Protein AF-A0A2E6TGK1-F1 (afdb_monomer)

Sequence (78 aa):
DNSLVTYGAGLGDGATHQYFDLPMIVAGKGQGQIKQGRFIKCKSGTLNSNLWLTLANLMGLDIDSFADSNGVISDLWT

Secondary structure (DSSP, 8-state):
----EEEE-S-SBTTTTB-SS--EEEES-TTTTB--S----PPTT--HHHHHHHHHHHTT---S-STT--S--GGGB-

pLDDT: mean 94.41, std 3.64, range [72.12, 98.44]

Foldseek 3Di:
DQDKDKDWDCAPDPVVRHRPPTDMDIDDCNVVFFDDDDDDDDDGPQHPQQDVVQVCVSVVDDDPGDDPHPHHPNNRTD

Structure (mmCIF, N/CA/C/O backbone):
data_AF-A0A2E6TGK1-F1
#
_entry.id   AF-A0A2E6TGK1-F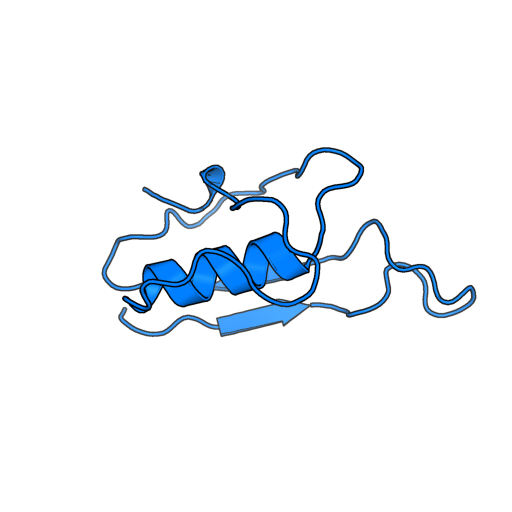1
#
loop_
_atom_site.group_PDB
_atom_site.id
_atom_site.type_symbol
_atom_site.label_atom_id
_atom_site.label_alt_id
_atom_site.label_comp_id
_atom_site.label_asym_id
_atom_site.label_entity_id
_atom_site.label_seq_id
_atom_site.pdbx_PDB_ins_code
_atom_site.Cartn_x
_atom_site.Cartn_y
_atom_site.Cartn_z
_atom_site.occupancy
_atom_site.B_iso_or_equiv
_atom_site.auth_seq_id
_atom_site.auth_comp_id
_atom_site.auth_asym_id
_atom_site.auth_atom_id
_atom_site.pdbx_PDB_model_num
ATOM 1 N N . ASP A 1 1 ? -15.352 9.806 8.960 1.00 72.12 1 ASP A N 1
ATOM 2 C CA . ASP A 1 1 ? -14.347 9.381 7.961 1.00 72.12 1 ASP A CA 1
ATOM 3 C C . ASP A 1 1 ? -14.395 7.878 7.730 1.00 72.12 1 ASP A C 1
ATOM 5 O O . ASP A 1 1 ? -13.673 7.135 8.388 1.00 72.12 1 ASP A O 1
ATOM 9 N N . ASN A 1 2 ? -15.243 7.429 6.799 1.00 89.69 2 ASN A N 1
ATOM 10 C CA . ASN A 1 2 ? -15.453 5.995 6.523 1.00 89.69 2 ASN A CA 1
ATOM 11 C C . ASN A 1 2 ? -14.986 5.584 5.121 1.00 89.69 2 ASN A C 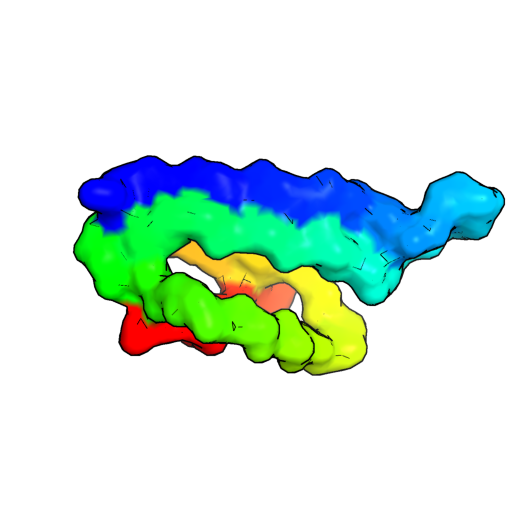1
ATOM 13 O O . ASN A 1 2 ? -15.099 4.422 4.753 1.00 89.69 2 ASN A O 1
ATOM 17 N N . SER A 1 3 ? -14.464 6.536 4.353 1.00 92.06 3 SER A N 1
ATOM 18 C CA . SER A 1 3 ? -13.956 6.303 3.008 1.00 92.06 3 SER A CA 1
ATOM 19 C C . SER A 1 3 ? -12.436 6.333 3.016 1.00 92.06 3 SER A C 1
ATOM 21 O O . SER A 1 3 ? -11.822 7.052 3.813 1.00 92.06 3 SER A O 1
ATOM 23 N N . LEU A 1 4 ? -11.855 5.574 2.095 1.00 94.88 4 LEU A N 1
ATOM 24 C CA . LEU A 1 4 ? -10.445 5.623 1.752 1.00 94.88 4 LEU A CA 1
ATOM 25 C C . LEU A 1 4 ? -10.315 6.092 0.307 1.00 94.88 4 LEU A C 1
ATOM 27 O O . LEU A 1 4 ? -11.104 5.699 -0.551 1.00 94.88 4 LEU A O 1
ATOM 31 N N . VAL A 1 5 ? -9.325 6.937 0.048 1.00 96.00 5 VAL A N 1
ATOM 32 C CA . VAL A 1 5 ? -8.953 7.375 -1.296 1.00 96.00 5 VAL A CA 1
ATOM 33 C C . VAL A 1 5 ? -7.486 7.046 -1.496 1.00 96.00 5 VAL A C 1
ATOM 35 O O . VAL A 1 5 ? -6.630 7.516 -0.747 1.00 96.00 5 VAL A O 1
ATOM 38 N N . THR A 1 6 ? -7.201 6.240 -2.511 1.00 96.12 6 THR A N 1
ATOM 39 C CA . THR A 1 6 ? -5.837 5.911 -2.922 1.00 96.12 6 THR A CA 1
ATOM 40 C C . THR A 1 6 ? -5.489 6.646 -4.204 1.00 96.12 6 THR A C 1
ATOM 42 O O . THR A 1 6 ? -6.264 6.616 -5.159 1.00 96.12 6 THR A O 1
ATOM 45 N N . TYR A 1 7 ? -4.314 7.259 -4.248 1.00 96.31 7 TYR A N 1
ATOM 46 C CA . TYR A 1 7 ? -3.781 7.901 -5.444 1.00 96.31 7 TYR A CA 1
ATOM 47 C C . TYR A 1 7 ? -2.310 7.537 -5.607 1.00 96.31 7 TYR A C 1
ATOM 49 O O . TYR A 1 7 ? -1.572 7.501 -4.626 1.00 96.31 7 TYR A O 1
ATOM 57 N N . GLY A 1 8 ? -1.874 7.273 -6.832 1.00 93.25 8 GLY A N 1
ATOM 58 C CA . GLY A 1 8 ? -0.495 6.897 -7.103 1.00 93.25 8 GLY A CA 1
ATOM 59 C C . GLY A 1 8 ? -0.282 6.499 -8.552 1.00 93.25 8 GLY A C 1
ATOM 60 O O . GLY A 1 8 ? -1.141 6.737 -9.404 1.00 93.25 8 GLY A O 1
ATOM 61 N N . ALA A 1 9 ? 0.864 5.884 -8.816 1.00 89.75 9 ALA A N 1
ATOM 62 C CA . ALA A 1 9 ? 1.238 5.400 -10.137 1.00 89.75 9 ALA A CA 1
ATOM 63 C C . ALA A 1 9 ? 1.482 3.888 -10.120 1.00 89.75 9 ALA A C 1
ATOM 65 O O . ALA A 1 9 ? 2.002 3.337 -9.153 1.00 89.75 9 ALA A O 1
ATOM 66 N N . GLY A 1 10 ? 1.135 3.221 -11.222 1.00 86.88 10 GLY A N 1
ATOM 67 C CA . GLY A 1 10 ? 1.488 1.814 -11.443 1.00 86.88 10 GLY A CA 1
ATOM 68 C C . GLY A 1 10 ? 2.935 1.605 -11.902 1.00 86.88 10 GLY A C 1
ATOM 69 O O . GLY A 1 10 ? 3.368 0.463 -12.009 1.00 86.88 10 GLY A O 1
ATOM 70 N N . LEU A 1 11 ? 3.664 2.691 -12.182 1.00 92.44 11 LEU A N 1
ATOM 71 C CA . LEU A 1 11 ? 5.047 2.697 -12.655 1.00 92.44 11 LEU A CA 1
ATOM 72 C C . LEU A 1 11 ? 5.850 3.741 -11.871 1.00 92.44 11 LEU A C 1
ATOM 74 O O . LEU A 1 11 ? 5.377 4.865 -11.698 1.00 92.44 11 LEU A O 1
ATOM 78 N N . GLY A 1 12 ? 7.052 3.374 -11.424 1.00 90.50 12 GLY A N 1
ATOM 79 C CA . GLY A 1 12 ? 7.999 4.295 -10.786 1.00 90.50 12 GLY A CA 1
ATOM 80 C C . GLY A 1 12 ? 8.724 5.171 -11.806 1.00 90.50 12 GLY A C 1
ATOM 81 O O . GLY A 1 12 ? 8.894 6.369 -11.591 1.00 90.50 12 GLY A O 1
ATOM 82 N N . ASP A 1 13 ? 9.067 4.590 -12.958 1.00 92.44 13 ASP A N 1
ATOM 83 C CA . ASP A 1 13 ? 9.586 5.299 -14.128 1.00 92.44 13 ASP A CA 1
ATOM 84 C C . ASP A 1 13 ? 8.844 4.839 -15.388 1.00 92.44 13 ASP A C 1
ATOM 86 O O . ASP A 1 13 ? 8.896 3.671 -15.786 1.00 92.44 13 ASP A O 1
ATOM 90 N N . GLY A 1 14 ? 8.150 5.784 -16.024 1.00 90.19 14 GLY A N 1
ATOM 91 C CA . GLY A 1 14 ? 7.400 5.546 -17.253 1.00 90.19 14 GLY A CA 1
ATOM 92 C C . GLY A 1 14 ? 8.279 5.356 -18.492 1.00 90.19 14 GLY A C 1
ATOM 93 O O . GLY A 1 14 ? 7.835 4.713 -19.436 1.00 90.19 14 GLY A O 1
ATOM 94 N N . ALA A 1 15 ? 9.517 5.862 -18.507 1.00 93.69 15 ALA A N 1
ATOM 95 C CA . ALA A 1 15 ? 10.408 5.714 -19.659 1.00 93.69 15 ALA A CA 1
ATOM 96 C C . ALA A 1 15 ? 10.917 4.273 -19.806 1.00 93.69 15 ALA A C 1
ATOM 98 O O . ALA A 1 15 ? 11.055 3.760 -20.917 1.00 93.69 15 ALA A O 1
ATOM 99 N N . THR A 1 16 ? 11.178 3.613 -18.678 1.00 95.00 16 THR A N 1
ATOM 100 C CA . THR A 1 16 ? 11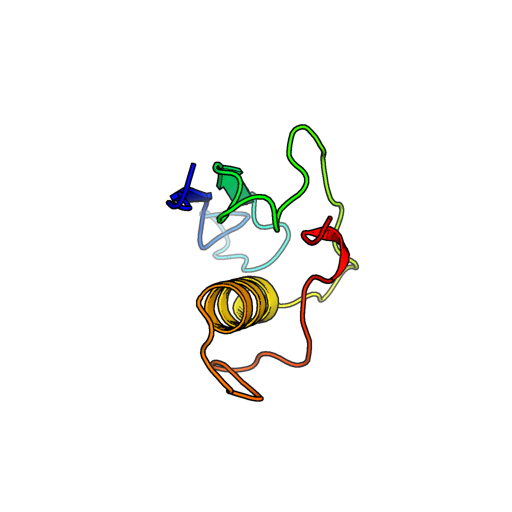.726 2.252 -18.626 1.00 95.00 16 THR A CA 1
ATOM 101 C C . THR A 1 16 ? 10.705 1.196 -18.199 1.00 95.00 16 THR A C 1
ATOM 103 O O . THR A 1 16 ? 11.046 0.016 -18.142 1.00 95.00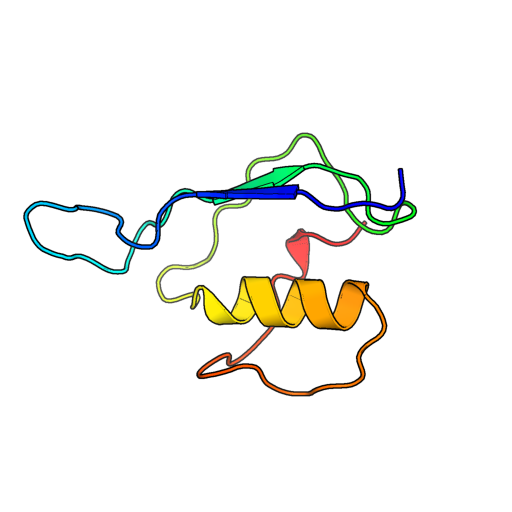 16 THR A O 1
ATOM 106 N N . HIS A 1 17 ? 9.453 1.594 -17.945 1.00 91.31 17 HIS A N 1
ATOM 107 C CA . HIS A 1 17 ? 8.383 0.728 -17.434 1.00 91.31 17 HIS A CA 1
ATOM 108 C C . HIS A 1 17 ? 8.785 -0.017 -16.151 1.00 91.31 17 HIS A C 1
ATOM 110 O O . HIS A 1 17 ? 8.577 -1.223 -16.013 1.00 91.31 17 HIS A O 1
ATOM 116 N N . GLN A 1 18 ? 9.387 0.701 -15.203 1.00 93.19 18 GLN A N 1
ATOM 117 C CA . GLN A 1 18 ? 9.788 0.131 -13.917 1.00 93.19 18 GLN A CA 1
ATOM 118 C C . GLN A 1 18 ? 8.601 0.027 -12.958 1.00 93.19 18 GLN A C 1
ATOM 120 O O . GLN A 1 18 ? 7.857 0.987 -12.765 1.00 93.19 18 GLN A O 1
ATOM 125 N N . TYR A 1 19 ? 8.473 -1.125 -12.297 1.00 90.69 19 TYR A N 1
ATOM 126 C CA . TYR A 1 19 ? 7.392 -1.437 -11.349 1.00 90.69 19 TYR A CA 1
ATOM 127 C C . TYR A 1 19 ? 7.820 -1.344 -9.872 1.00 90.69 19 TYR A C 1
ATOM 129 O O . TYR A 1 19 ? 7.187 -1.936 -9.000 1.00 90.69 19 TYR A O 1
ATOM 137 N N . PHE A 1 20 ? 8.913 -0.640 -9.576 1.00 92.69 20 PHE A N 1
ATOM 138 C CA . PHE A 1 20 ? 9.417 -0.425 -8.216 1.00 92.69 20 PHE A CA 1
ATOM 139 C C . PHE A 1 20 ? 9.405 1.063 -7.851 1.00 92.69 20 PHE A C 1
ATOM 141 O O . PHE A 1 20 ? 9.166 1.907 -8.707 1.00 92.69 20 PHE A O 1
ATOM 148 N N . ASP A 1 21 ? 9.619 1.367 -6.567 1.00 92.25 21 ASP A N 1
ATOM 149 C CA . ASP A 1 21 ? 9.587 2.728 -6.006 1.00 92.25 21 ASP A CA 1
ATOM 150 C C . ASP A 1 21 ? 8.293 3.498 -6.333 1.00 92.25 21 ASP A C 1
ATOM 152 O O . ASP A 1 21 ? 8.298 4.684 -6.659 1.00 92.25 21 ASP A O 1
ATOM 156 N N . LEU A 1 22 ? 7.158 2.799 -6.227 1.00 94.31 22 LEU A N 1
ATOM 157 C CA . LEU A 1 22 ? 5.842 3.341 -6.553 1.00 94.31 22 LEU A CA 1
ATOM 158 C C . LEU A 1 22 ? 5.406 4.409 -5.532 1.00 94.31 22 LEU A C 1
ATOM 160 O O . LEU A 1 22 ? 5.270 4.099 -4.341 1.00 94.31 22 LEU A O 1
ATOM 164 N N . PRO A 1 23 ? 5.125 5.654 -5.961 1.00 90.62 23 PRO A N 1
ATOM 165 C CA . PRO A 1 23 ? 4.579 6.672 -5.077 1.00 90.62 23 PRO A CA 1
ATOM 166 C C . PRO A 1 23 ? 3.085 6.415 -4.844 1.00 90.62 23 PRO A C 1
ATOM 168 O O . PRO A 1 23 ? 2.281 6.498 -5.774 1.00 90.62 23 PRO A O 1
ATOM 171 N N . MET A 1 24 ? 2.711 6.142 -3.592 1.00 95.38 24 MET A N 1
ATOM 172 C CA . MET A 1 24 ? 1.324 5.897 -3.182 1.00 95.38 24 MET A CA 1
ATOM 173 C C . MET A 1 24 ? 0.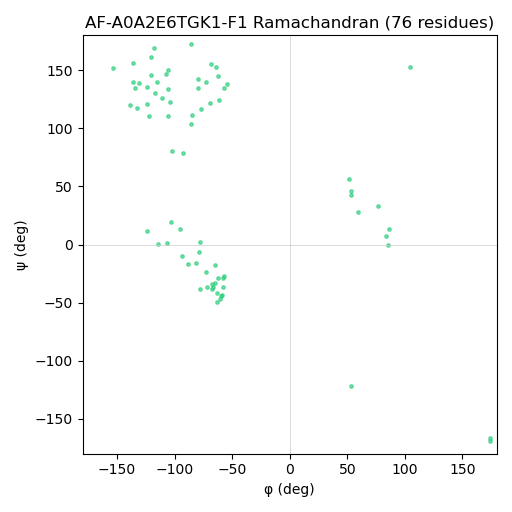905 6.850 -2.059 1.00 95.38 24 MET A C 1
ATOM 175 O O . MET A 1 24 ? 1.628 7.050 -1.084 1.00 95.38 24 MET A O 1
ATOM 179 N N . ILE A 1 25 ? -0.298 7.404 -2.179 1.00 96.62 25 ILE A N 1
ATOM 180 C CA . ILE A 1 25 ? -0.980 8.213 -1.169 1.00 96.62 25 ILE A CA 1
ATOM 181 C C . ILE A 1 25 ? -2.254 7.477 -0.763 1.00 96.62 25 ILE A C 1
ATOM 183 O O . ILE A 1 25 ? -3.043 7.082 -1.620 1.00 96.62 25 ILE A O 1
ATOM 187 N N . VAL A 1 26 ? -2.469 7.332 0.545 1.00 96.31 26 VAL A N 1
ATOM 188 C CA . VAL A 1 26 ? -3.700 6.782 1.128 1.00 96.31 26 VAL A CA 1
ATOM 189 C C . VAL A 1 26 ? -4.297 7.823 2.066 1.00 96.31 26 VAL A C 1
ATOM 191 O O . VAL A 1 26 ? -3.743 8.097 3.131 1.00 96.31 26 VAL A O 1
ATOM 194 N N . ALA A 1 27 ? -5.429 8.397 1.673 1.00 96.12 27 ALA A N 1
ATOM 195 C CA . ALA A 1 27 ? -6.161 9.387 2.449 1.00 96.12 27 ALA A CA 1
ATOM 196 C C . ALA A 1 27 ? -7.443 8.789 3.040 1.00 96.12 27 ALA A C 1
ATOM 198 O O . ALA A 1 27 ? -8.101 7.954 2.421 1.00 96.12 27 ALA A O 1
ATOM 199 N N . GLY A 1 28 ? -7.819 9.267 4.226 1.00 95.19 28 GLY A N 1
ATOM 200 C CA . GLY A 1 28 ? -8.996 8.801 4.959 1.00 95.19 28 GLY A CA 1
ATOM 201 C C . GLY A 1 28 ? -8.637 7.890 6.131 1.00 95.19 28 GLY A C 1
ATOM 202 O O . GLY A 1 28 ? -7.590 7.247 6.160 1.00 95.19 28 GLY A O 1
ATOM 203 N N . LYS A 1 29 ? -9.496 7.877 7.152 1.00 94.00 29 LYS A N 1
ATOM 204 C CA . LYS A 1 29 ? -9.214 7.176 8.414 1.00 94.00 29 LYS A CA 1
ATOM 205 C C . LYS A 1 29 ? -9.762 5.753 8.471 1.00 94.00 29 LYS A C 1
ATOM 207 O O . LYS A 1 29 ? -9.451 5.068 9.435 1.00 94.00 29 LYS A O 1
ATOM 212 N N . GLY A 1 30 ? -10.590 5.330 7.510 1.00 92.75 30 GLY A N 1
ATOM 213 C CA . GLY A 1 30 ? -11.184 3.986 7.493 1.00 92.75 30 GLY A CA 1
ATOM 214 C C . GLY A 1 30 ? -11.858 3.632 8.820 1.00 92.75 30 GLY A C 1
ATOM 215 O O . GLY A 1 30 ? -11.434 2.703 9.487 1.00 92.75 30 GLY A O 1
ATOM 216 N N . GLN A 1 31 ? -12.818 4.446 9.274 1.00 92.69 31 GLN A N 1
ATOM 217 C CA . GLN A 1 31 ? -13.450 4.302 10.600 1.00 92.69 31 GLN A CA 1
ATOM 218 C C . GLN A 1 31 ? -12.471 4.388 11.787 1.00 92.69 31 GLN A C 1
ATOM 220 O O . GLN A 1 31 ? -12.712 3.837 12.854 1.00 92.69 31 GLN A O 1
ATOM 225 N N . GLY A 1 32 ? -11.366 5.115 11.618 1.00 93.50 32 GLY A N 1
ATOM 226 C CA . GLY A 1 32 ? -10.346 5.264 12.653 1.00 93.50 32 GLY A CA 1
ATOM 227 C C . GLY A 1 32 ? -9.340 4.118 12.704 1.00 93.50 32 GLY A C 1
ATOM 228 O O . GLY A 1 32 ? -8.524 4.123 13.609 1.00 93.50 32 GLY A O 1
ATOM 229 N N . GLN A 1 33 ? -9.359 3.183 11.751 1.00 93.06 33 GLN A N 1
ATOM 230 C 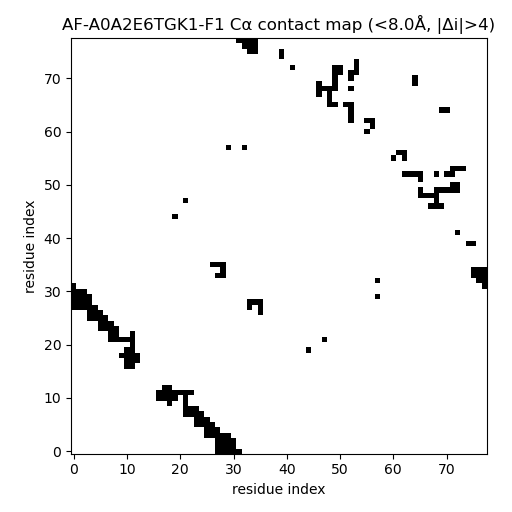CA . GLN A 1 33 ? -8.413 2.065 11.687 1.00 93.06 33 GLN A CA 1
ATOM 231 C C . GLN A 1 33 ? -7.067 2.436 11.053 1.00 93.06 33 GLN A C 1
ATOM 233 O O . GLN A 1 33 ? -6.105 1.692 11.208 1.00 93.06 33 GLN A O 1
ATOM 238 N N . ILE A 1 34 ? -6.974 3.568 10.340 1.00 94.50 34 ILE A N 1
ATOM 239 C CA . ILE A 1 34 ? -5.733 4.019 9.689 1.00 94.50 34 ILE A CA 1
ATOM 240 C C . ILE A 1 34 ? -5.177 5.267 10.370 1.00 94.50 34 ILE A C 1
ATOM 242 O O . ILE A 1 34 ? -5.840 6.310 10.443 1.00 94.50 34 ILE A O 1
ATOM 246 N N . LYS A 1 35 ? -3.903 5.211 10.773 1.00 93.81 35 LYS A N 1
ATOM 247 C CA . LYS A 1 35 ? -3.182 6.375 11.306 1.00 93.81 35 LYS A CA 1
ATOM 248 C C . LYS A 1 35 ? -2.573 7.220 10.181 1.00 93.81 35 LYS A C 1
ATOM 250 O O . LYS A 1 35 ? -1.610 6.825 9.522 1.00 93.81 35 LYS A O 1
ATOM 255 N N . GLN A 1 36 ? -3.131 8.415 10.006 1.00 94.56 36 GLN A N 1
ATOM 256 C CA . GLN A 1 36 ? -2.793 9.394 8.965 1.00 94.56 36 GLN A CA 1
ATOM 257 C C . GLN A 1 36 ? -1.608 10.306 9.349 1.00 94.56 36 GLN A C 1
ATOM 259 O O . GLN A 1 36 ? -1.144 10.286 10.488 1.00 94.56 36 GLN A O 1
ATOM 264 N N . GLY A 1 37 ? -1.130 11.121 8.397 1.00 95.38 37 GLY A N 1
ATOM 265 C CA . GLY A 1 37 ? -0.095 12.142 8.638 1.00 95.38 37 GLY A CA 1
ATOM 266 C C . GLY A 1 37 ? 1.329 11.589 8.759 1.00 95.38 37 GLY A C 1
ATOM 267 O O . GLY A 1 37 ? 2.125 12.100 9.543 1.00 95.38 37 GLY A O 1
ATOM 268 N N . ARG A 1 38 ? 1.640 10.511 8.029 1.00 95.50 38 ARG A N 1
ATOM 269 C CA . ARG A 1 38 ? 2.927 9.805 8.093 1.00 95.50 38 ARG A CA 1
ATOM 270 C C . ARG A 1 38 ? 3.433 9.455 6.700 1.00 95.50 38 ARG A C 1
ATOM 272 O O . ARG A 1 38 ? 2.642 9.276 5.779 1.00 95.50 38 ARG A O 1
ATOM 279 N N . PHE A 1 39 ? 4.745 9.278 6.592 1.00 95.88 39 PHE A N 1
ATOM 280 C CA . PHE A 1 39 ? 5.387 8.619 5.462 1.00 95.88 39 PHE A CA 1
ATOM 281 C C . PHE A 1 39 ? 5.808 7.209 5.887 1.00 95.88 39 PHE A C 1
ATOM 283 O O . PHE A 1 39 ? 6.544 7.058 6.863 1.00 95.88 39 PHE A O 1
ATOM 290 N N . ILE A 1 40 ? 5.328 6.186 5.176 1.00 95.69 40 ILE A N 1
ATOM 291 C CA . ILE A 1 40 ? 5.680 4.783 5.422 1.00 95.69 40 ILE A CA 1
ATOM 292 C C . ILE A 1 40 ? 6.633 4.345 4.314 1.00 95.69 40 ILE A C 1
ATOM 294 O O . ILE A 1 40 ? 6.232 4.202 3.159 1.00 95.69 40 ILE A O 1
ATOM 298 N N . LYS A 1 41 ? 7.902 4.122 4.663 1.00 95.38 41 LYS A N 1
ATOM 299 C CA . LYS A 1 41 ? 8.878 3.545 3.737 1.00 95.38 41 LYS A CA 1
ATOM 300 C C . LYS A 1 41 ? 8.778 2.026 3.801 1.00 95.38 41 LYS A C 1
ATOM 302 O O . LYS A 1 41 ? 9.274 1.412 4.741 1.00 95.38 41 LYS A O 1
ATOM 307 N N . CYS A 1 42 ? 8.155 1.428 2.793 1.00 95.81 42 CYS A N 1
ATOM 308 C CA . CYS A 1 42 ? 8.112 -0.024 2.672 1.00 95.81 42 CYS A CA 1
ATOM 309 C C . CYS A 1 42 ? 9.521 -0.598 2.457 1.00 95.81 42 CYS A C 1
ATOM 311 O O . CYS A 1 42 ? 10.413 0.064 1.914 1.00 95.81 42 CYS A O 1
ATOM 313 N N . LYS A 1 43 ? 9.725 -1.847 2.883 1.00 95.44 43 LYS A N 1
ATOM 314 C CA . LYS A 1 43 ? 10.958 -2.578 2.586 1.00 95.44 43 LYS A CA 1
ATOM 315 C C . LYS A 1 43 ? 11.092 -2.742 1.066 1.00 95.44 43 LYS A C 1
ATOM 317 O O . LYS A 1 43 ? 10.103 -2.925 0.362 1.00 95.44 43 LYS A O 1
ATOM 322 N N . SER A 1 44 ? 12.321 -2.697 0.552 1.00 94.62 44 SER A N 1
ATOM 323 C CA . SER A 1 44 ? 12.561 -3.011 -0.861 1.00 94.62 44 SER A CA 1
ATOM 324 C C . SER A 1 44 ? 12.037 -4.416 -1.188 1.00 94.62 44 SER A C 1
ATOM 326 O O . SER A 1 44 ? 12.238 -5.350 -0.407 1.00 94.62 44 SER A O 1
ATOM 328 N N . GLY A 1 45 ? 11.332 -4.540 -2.313 1.00 94.44 45 GLY A N 1
ATOM 329 C CA . GLY A 1 45 ? 10.643 -5.766 -2.720 1.00 94.44 45 GLY A CA 1
ATOM 330 C C . GLY A 1 45 ? 9.231 -5.943 -2.146 1.00 94.44 45 GLY A C 1
ATOM 331 O O . GLY A 1 45 ? 8.589 -6.941 -2.462 1.00 94.44 45 GLY A O 1
ATOM 332 N N . THR A 1 46 ? 8.715 -5.008 -1.334 1.00 96.56 46 THR A N 1
ATOM 333 C CA . THR A 1 46 ? 7.289 -5.008 -0.968 1.00 96.56 46 THR A CA 1
ATOM 334 C C . THR A 1 46 ? 6.433 -4.836 -2.222 1.00 96.56 46 THR A C 1
ATOM 336 O O . THR A 1 46 ? 6.591 -3.866 -2.963 1.00 96.56 46 THR A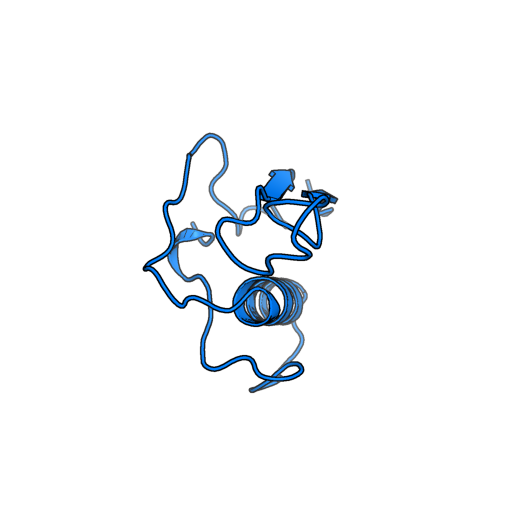 O 1
ATOM 339 N N . LEU A 1 47 ? 5.509 -5.770 -2.440 1.00 95.69 47 LEU A N 1
ATOM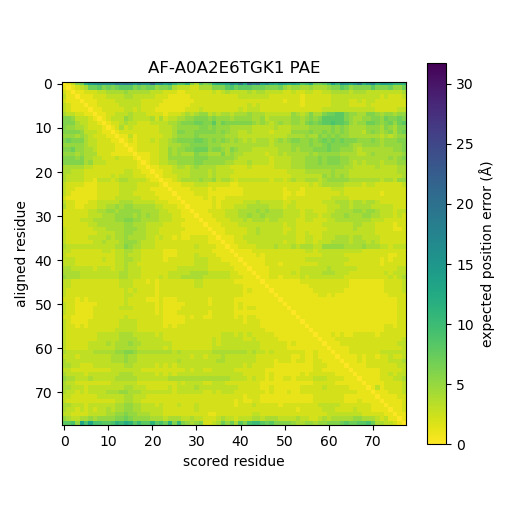 340 C CA . LEU A 1 47 ? 4.622 -5.768 -3.598 1.00 95.69 47 LEU A CA 1
ATOM 341 C C . LEU A 1 47 ? 3.460 -4.794 -3.394 1.00 95.69 47 LEU A C 1
ATOM 343 O O . LEU A 1 47 ? 2.900 -4.702 -2.301 1.00 95.69 47 LEU A O 1
ATOM 347 N N . ASN A 1 48 ? 3.049 -4.104 -4.459 1.00 95.94 48 ASN A N 1
ATOM 348 C CA . ASN A 1 48 ? 1.895 -3.200 -4.416 1.00 95.94 48 ASN A CA 1
ATOM 349 C C . ASN A 1 48 ? 0.589 -3.942 -4.075 1.00 95.94 48 ASN A C 1
ATOM 351 O O . ASN A 1 48 ? -0.307 -3.389 -3.446 1.00 95.94 48 ASN A O 1
ATOM 355 N N . SER A 1 49 ? 0.491 -5.221 -4.437 1.00 97.12 49 SER A N 1
ATOM 356 C CA . SER A 1 49 ? -0.613 -6.106 -4.057 1.00 97.12 49 SER A CA 1
ATOM 357 C C . SER A 1 49 ? -0.795 -6.233 -2.543 1.00 97.12 49 SER A C 1
ATOM 359 O O . SER A 1 49 ? -1.932 -6.350 -2.089 1.00 97.12 49 SER A O 1
ATOM 361 N N . ASN A 1 50 ? 0.270 -6.085 -1.744 1.00 97.56 50 ASN A N 1
ATOM 362 C CA . ASN A 1 50 ? 0.164 -6.065 -0.283 1.00 97.56 50 ASN A CA 1
ATOM 363 C C . ASN A 1 50 ? -0.632 -4.847 0.215 1.00 97.56 50 ASN A C 1
ATOM 365 O O . ASN A 1 50 ? -1.356 -4.958 1.204 1.00 97.56 50 ASN A O 1
ATOM 369 N N . LEU A 1 51 ? -0.549 -3.692 -0.463 1.00 96.88 51 LEU A N 1
ATOM 370 C CA . LEU A 1 51 ? -1.389 -2.533 -0.139 1.00 96.88 51 LEU A CA 1
ATOM 371 C C . LEU A 1 51 ? -2.863 -2.875 -0.370 1.00 96.88 51 LEU A C 1
ATOM 373 O O . LEU A 1 51 ? -3.679 -2.688 0.527 1.00 96.88 51 LEU A O 1
ATOM 377 N N . TRP A 1 52 ? -3.197 -3.429 -1.536 1.00 97.31 52 TRP A N 1
ATOM 378 C CA . TRP A 1 52 ? -4.576 -3.780 -1.884 1.00 97.31 52 TRP A CA 1
ATOM 379 C C . TRP A 1 52 ? -5.168 -4.851 -0.965 1.00 97.31 52 TRP A C 1
ATOM 381 O O . TRP A 1 52 ? -6.295 -4.678 -0.504 1.00 97.31 52 TRP A O 1
ATOM 391 N N . LEU A 1 53 ? -4.398 -5.889 -0.616 1.00 98.44 53 LEU A N 1
ATOM 392 C CA . LEU A 1 53 ? -4.808 -6.886 0.378 1.00 98.44 53 LEU A CA 1
ATOM 393 C C . LEU A 1 53 ? -5.089 -6.236 1.742 1.00 98.44 53 LEU A C 1
ATOM 395 O O . LEU A 1 53 ? -6.107 -6.509 2.372 1.00 98.44 53 LEU A O 1
ATOM 399 N N . THR A 1 54 ? -4.220 -5.318 2.175 1.00 97.06 54 THR A N 1
ATOM 400 C CA . THR A 1 54 ? -4.402 -4.592 3.443 1.00 97.06 54 THR A CA 1
ATOM 401 C C . THR A 1 54 ? -5.707 -3.800 3.447 1.00 97.06 54 THR A C 1
ATOM 403 O O . THR A 1 54 ? -6.448 -3.838 4.426 1.00 97.06 54 THR A O 1
ATOM 406 N N . LEU A 1 55 ? -6.007 -3.102 2.347 1.00 96.25 55 LEU A N 1
ATOM 407 C CA . LEU A 1 55 ? -7.241 -2.330 2.200 1.00 96.25 55 LEU A CA 1
ATOM 408 C C . LEU A 1 55 ? -8.487 -3.223 2.137 1.00 96.25 55 LEU A C 1
ATOM 410 O O . LEU A 1 55 ? -9.508 -2.866 2.717 1.00 96.25 55 LEU A O 1
ATOM 414 N N . ALA A 1 56 ? -8.418 -4.381 1.478 1.00 96.94 56 ALA A N 1
ATOM 415 C CA . ALA A 1 56 ? -9.509 -5.354 1.461 1.00 96.94 56 ALA A CA 1
ATOM 416 C C . ALA A 1 56 ? -9.849 -5.850 2.876 1.00 96.94 56 ALA A C 1
ATOM 418 O O . ALA A 1 56 ? -11.012 -5.807 3.278 1.00 96.94 56 ALA A O 1
ATOM 419 N N . ASN A 1 57 ? -8.831 -6.212 3.659 1.00 96.00 57 ASN A N 1
ATOM 420 C CA . ASN A 1 57 ? -9.011 -6.661 5.041 1.00 96.00 57 ASN A CA 1
ATOM 421 C C . ASN A 1 57 ? -9.521 -5.527 5.952 1.00 96.00 57 ASN A C 1
ATOM 423 O O . ASN A 1 57 ? -10.393 -5.756 6.787 1.00 96.00 57 ASN A O 1
ATOM 427 N N . LEU A 1 58 ? -9.070 -4.280 5.744 1.00 93.62 58 LEU A N 1
ATOM 428 C CA . LEU A 1 58 ? -9.644 -3.082 6.390 1.00 93.62 58 LEU A CA 1
ATOM 429 C C . LEU A 1 58 ? -11.143 -2.919 6.096 1.00 93.62 58 LEU A C 1
ATOM 431 O O . LEU A 1 58 ? -11.909 -2.506 6.961 1.00 93.62 58 LEU A O 1
ATOM 435 N N . MET A 1 59 ? -11.579 -3.257 4.881 1.00 93.50 59 MET A N 1
ATOM 436 C CA . MET A 1 59 ? -12.992 -3.222 4.485 1.00 93.50 59 MET A CA 1
ATOM 437 C C . MET A 1 59 ? -13.804 -4.421 5.007 1.00 93.50 59 MET A C 1
ATOM 439 O O . MET A 1 59 ? -15.001 -4.501 4.736 1.00 93.50 59 MET A O 1
ATOM 443 N N . GLY A 1 60 ? -13.186 -5.324 5.775 1.00 94.12 60 GLY A N 1
ATOM 444 C CA . GLY A 1 60 ? -13.842 -6.470 6.404 1.00 94.12 60 GLY A CA 1
ATOM 445 C C . GLY A 1 60 ? -13.931 -7.716 5.524 1.00 94.12 60 GLY A C 1
ATOM 446 O O . GLY A 1 60 ? -14.684 -8.627 5.859 1.00 94.12 60 GLY A O 1
ATOM 447 N N . LEU A 1 61 ? -13.199 -7.768 4.406 1.00 97.44 61 LEU A N 1
ATOM 448 C CA . LEU A 1 61 ? -13.053 -9.012 3.654 1.00 97.44 61 LEU A CA 1
ATOM 449 C C . LEU A 1 61 ? -12.132 -9.961 4.428 1.00 97.44 61 LEU A C 1
ATOM 451 O O . LEU A 1 61 ? -11.116 -9.537 4.971 1.00 97.44 61 LEU A O 1
ATOM 455 N N . ASP A 1 62 ? -12.489 -11.240 4.440 1.00 97.06 62 ASP A N 1
ATOM 456 C CA . ASP A 1 62 ? -11.679 -12.316 5.010 1.00 97.06 62 ASP A CA 1
ATOM 457 C C . ASP A 1 62 ? -10.992 -13.068 3.863 1.00 97.06 6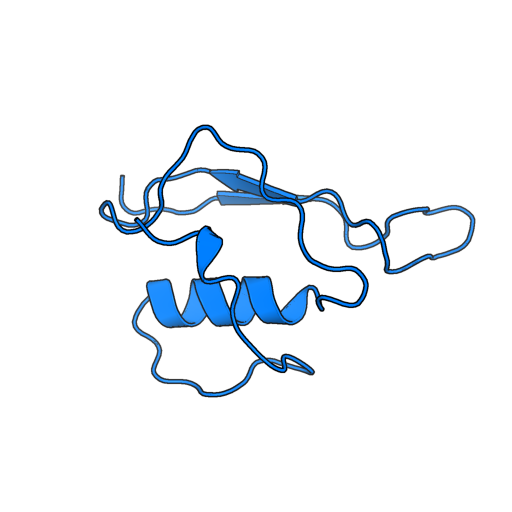2 ASP A C 1
ATOM 459 O O . ASP A 1 62 ? -11.513 -14.056 3.342 1.00 97.06 62 ASP A O 1
ATOM 463 N N . ILE A 1 63 ? -9.890 -12.500 3.362 1.00 98.25 63 ILE A N 1
ATOM 464 C CA . ILE A 1 63 ? -9.098 -13.075 2.270 1.00 98.25 63 ILE A CA 1
ATOM 465 C C . ILE A 1 63 ? -7.612 -13.103 2.632 1.00 98.25 63 ILE A C 1
ATOM 467 O O . ILE A 1 63 ? -7.053 -12.139 3.155 1.00 98.25 63 ILE A O 1
ATOM 471 N N . ASP A 1 64 ? -6.952 -14.203 2.282 1.00 97.56 64 ASP A N 1
ATOM 472 C CA . ASP A 1 64 ? -5.533 -14.405 2.594 1.00 97.56 64 ASP A CA 1
ATOM 473 C C . ASP A 1 64 ? -4.593 -13.845 1.517 1.00 97.56 64 ASP A C 1
ATOM 475 O O . ASP A 1 64 ? -3.393 -13.693 1.745 1.00 97.56 64 ASP A O 1
ATOM 479 N N . SER A 1 65 ? -5.114 -13.564 0.316 1.00 98.19 65 SER A N 1
ATOM 480 C CA . SER A 1 65 ? -4.307 -13.104 -0.814 1.00 98.19 65 SER A CA 1
ATOM 481 C C . SER A 1 65 ? -5.094 -12.261 -1.817 1.00 98.19 65 SER A C 1
ATOM 483 O O . SER A 1 65 ? -6.300 -12.427 -2.003 1.00 98.19 65 SER A O 1
ATOM 485 N N . PHE A 1 66 ? -4.381 -11.364 -2.492 1.00 98.31 66 PHE A N 1
ATOM 486 C CA . PHE A 1 66 ? -4.830 -10.614 -3.654 1.00 98.31 66 PHE A CA 1
ATOM 487 C C . PHE A 1 66 ? -3.688 -10.557 -4.677 1.00 98.31 66 PHE A C 1
ATOM 489 O O . PHE A 1 66 ? -2.618 -10.026 -4.384 1.00 98.31 66 PHE A O 1
ATOM 496 N N . ALA A 1 67 ? -3.913 -11.081 -5.885 1.00 97.19 67 ALA A N 1
ATOM 497 C CA . ALA A 1 67 ? -2.877 -11.242 -6.911 1.00 97.19 67 ALA A CA 1
ATOM 498 C C . ALA A 1 67 ? -1.643 -12.001 -6.374 1.00 97.19 67 ALA A C 1
ATOM 500 O O . ALA A 1 67 ? -1.767 -13.136 -5.925 1.00 97.19 67 ALA A O 1
ATOM 501 N N . ASP A 1 68 ? -0.463 -11.389 -6.427 1.00 97.00 68 ASP A N 1
ATOM 502 C CA . ASP A 1 68 ? 0.815 -11.933 -5.963 1.00 97.00 68 ASP A CA 1
ATOM 503 C C . ASP A 1 68 ? 1.183 -11.492 -4.535 1.00 97.00 68 ASP A C 1
ATOM 505 O O . ASP A 1 68 ? 2.326 -11.672 -4.112 1.00 97.00 68 ASP A O 1
ATOM 509 N N . SER A 1 69 ? 0.235 -10.917 -3.782 1.00 98.19 69 SER A N 1
ATOM 510 C CA . SER A 1 69 ? 0.484 -10.455 -2.416 1.00 98.19 69 SER A CA 1
ATOM 511 C C . SER A 1 69 ? 1.052 -11.573 -1.548 1.00 98.19 69 SER A C 1
ATOM 513 O O . SER A 1 69 ? 0.547 -12.696 -1.551 1.00 98.19 69 SER A O 1
ATOM 515 N N . ASN A 1 70 ? 2.039 -11.236 -0.732 1.00 97.44 70 ASN A N 1
ATOM 516 C CA . ASN A 1 70 ? 2.685 -12.154 0.206 1.00 97.44 70 ASN A CA 1
ATOM 517 C C . ASN A 1 70 ? 2.641 -11.644 1.654 1.00 97.44 70 ASN A C 1
ATOM 519 O O . ASN A 1 70 ? 3.331 -12.172 2.525 1.00 97.44 70 ASN A O 1
ATOM 523 N N . GLY A 1 71 ? 1.849 -10.601 1.908 1.00 97.25 71 GLY A N 1
ATOM 524 C CA . GLY A 1 71 ? 1.651 -10.030 3.230 1.00 97.25 71 GLY A CA 1
ATOM 525 C C . GLY A 1 71 ? 0.808 -8.759 3.194 1.00 97.25 71 GLY A C 1
ATOM 526 O O . GLY A 1 71 ? 0.231 -8.392 2.173 1.00 97.25 71 GLY A O 1
ATOM 527 N N . VAL A 1 72 ? 0.775 -8.062 4.326 1.00 97.38 72 VAL A N 1
ATOM 528 C CA . VAL A 1 72 ? 0.057 -6.794 4.510 1.00 97.38 72 VAL A CA 1
ATOM 529 C C . VAL A 1 72 ? 1.018 -5.677 4.917 1.00 97.38 72 VAL A C 1
ATOM 531 O O . VAL A 1 72 ? 2.118 -5.928 5.407 1.00 97.38 72 VAL A O 1
ATOM 534 N N . ILE A 1 73 ? 0.597 -4.426 4.744 1.00 96.88 73 ILE A N 1
ATOM 535 C CA . ILE A 1 73 ? 1.300 -3.238 5.235 1.00 96.88 73 ILE A CA 1
ATOM 536 C C . ILE A 1 73 ? 0.729 -2.904 6.618 1.00 96.88 73 ILE A C 1
ATOM 538 O O . ILE A 1 73 ? -0.112 -2.018 6.769 1.00 96.88 73 ILE A O 1
ATOM 542 N N . SER A 1 74 ? 1.171 -3.643 7.639 1.00 94.69 74 SER A N 1
ATOM 543 C CA . SER A 1 74 ? 0.709 -3.487 9.030 1.00 94.69 74 SER A CA 1
ATOM 544 C C . SER A 1 74 ? 0.903 -2.069 9.580 1.00 94.69 74 SER A C 1
ATOM 546 O O . SER A 1 74 ? 0.133 -1.616 10.418 1.00 94.69 74 SER A O 1
ATOM 548 N N . ASP A 1 75 ? 1.884 -1.332 9.064 1.00 95.06 75 ASP A N 1
ATOM 549 C CA . ASP A 1 75 ? 2.189 0.034 9.498 1.00 95.06 75 ASP A CA 1
ATOM 550 C C . ASP A 1 75 ? 1.064 1.039 9.194 1.00 95.06 75 ASP A C 1
ATOM 552 O O . ASP A 1 75 ? 1.048 2.131 9.775 1.00 95.06 75 ASP A O 1
ATOM 556 N N . LEU A 1 76 ? 0.127 0.701 8.293 1.00 93.44 76 LEU A N 1
ATOM 557 C CA . LEU A 1 76 ? -1.051 1.527 8.000 1.00 93.44 76 LEU A CA 1
ATOM 558 C C . LEU A 1 76 ? -2.019 1.602 9.180 1.00 93.44 76 LEU A C 1
ATOM 560 O O . LEU A 1 76 ? -2.637 2.651 9.388 1.00 93.44 76 LEU A O 1
ATOM 564 N N . TRP A 1 77 ? -2.132 0.518 9.941 1.00 91.00 77 TRP A N 1
ATOM 565 C CA . TRP A 1 77 ? -3.095 0.398 11.025 1.00 91.00 77 TRP A CA 1
ATOM 566 C C . TRP A 1 77 ? -2.751 1.348 12.185 1.00 91.00 77 TRP A C 1
ATOM 568 O O . TRP A 1 77 ? -1.610 1.809 12.319 1.00 91.00 77 TRP A O 1
ATOM 578 N N . THR A 1 78 ? -3.766 1.715 12.970 1.00 85.56 78 THR A N 1
ATOM 579 C CA . THR A 1 78 ? -3.612 2.510 14.202 1.00 85.56 78 THR A CA 1
ATOM 580 C C . THR A 1 78 ? -2.864 1.787 15.301 1.00 85.56 78 THR A C 1
ATOM 582 O O . THR A 1 78 ? -3.159 0.590 15.506 1.00 85.56 78 THR A O 1
#

Radius of gyration: 12.81 Å; Cα contacts (8 Å, |Δi|>4): 106; chains: 1; bounding box: 28×26×34 Å

Mean predicted aligned error: 2.79 Å

Solvent-accessible surface area (backbone atoms only — not comparable to full-atom values): 4938 Å² total; per-residue (Å²): 99,75,53,73,49,76,51,69,49,89,42,47,36,79,90,78,68,34,79,52,83,55,57,75,47,79,44,60,24,49,73,67,47,33,57,74,97,74,85,82,84,74,62,90,87,68,53,73,38,13,53,54,37,37,54,42,45,72,73,67,48,92,70,93,66,34,93,85,29,87,56,62,56,68,81,46,47,101